Protein AF-A0A2V9WI88-F1 (afdb_monomer_lite)

Radius of gyration: 24.91 Å; chains: 1; bounding box: 45×33×80 Å

Sequence (106 aa):
MHESEFVFLFIRSSVLGFLLCLAAVAFAQLIPQAPQASYEGQNVTAVSLIANPHRDLDPLQQYVTQRAGQPYSQAKIDASASALQKAGSFQKVQVTVQPEVSGLRV

pLDDT: mean 78.35, std 20.52, range [40.75, 97.12]

Secondary structure (DSSP, 8-state):
---SHHHHHHHHHHHHHHTTTTSTT----------GGGGTTPBEEE------TTS--GGGGGG----TTSBP-HHHHHHHHHHHHHHS--S------EEETTEEE-

Structure (mmCIF, N/CA/C/O backbone):
data_AF-A0A2V9WI88-F1
#
_entry.id   AF-A0A2V9WI88-F1
#
loop_
_atom_site.group_PDB
_atom_site.id
_atom_site.type_symbol
_atom_site.label_atom_id
_atom_site.label_alt_id
_atom_site.label_comp_id
_atom_site.label_asym_id
_atom_site.label_entity_id
_atom_site.label_seq_id
_atom_site.pdbx_PDB_ins_code
_atom_site.Cartn_x
_atom_site.Cartn_y
_atom_site.Cartn_z
_atom_site.occupancy
_atom_site.B_iso_or_equiv
_atom_site.auth_seq_id
_atom_site.auth_comp_id
_atom_site.auth_asym_id
_atom_site.auth_atom_id
_atom_site.pdbx_PDB_model_num
ATOM 1 N N . MET A 1 1 ? 36.232 10.880 64.312 1.00 48.84 1 MET A N 1
ATOM 2 C CA . MET A 1 1 ? 35.928 9.750 63.409 1.00 48.84 1 MET A CA 1
ATOM 3 C C . MET A 1 1 ? 34.634 10.085 62.676 1.00 48.84 1 MET A C 1
ATOM 5 O O . MET A 1 1 ? 33.561 9.847 63.204 1.00 48.84 1 MET A O 1
ATOM 9 N N . HIS A 1 2 ? 34.766 10.765 61.533 1.00 49.81 2 HIS A N 1
ATOM 10 C CA . HIS A 1 2 ? 33.706 11.344 60.692 1.00 49.81 2 HIS A CA 1
ATOM 11 C C . HIS A 1 2 ? 33.743 10.636 59.323 1.00 49.81 2 HIS A C 1
ATOM 13 O O . HIS A 1 2 ? 34.238 11.202 58.357 1.00 49.81 2 HIS A O 1
ATOM 19 N N . GLU A 1 3 ? 33.314 9.372 59.238 1.00 56.03 3 GLU A N 1
ATOM 20 C CA . GLU A 1 3 ? 33.409 8.602 57.975 1.00 56.03 3 GLU A CA 1
ATOM 21 C C . GLU A 1 3 ? 32.081 8.001 57.486 1.00 56.03 3 GLU A C 1
ATOM 23 O O . GLU A 1 3 ? 32.023 7.425 56.404 1.00 56.03 3 GLU A O 1
ATOM 28 N N . SER A 1 4 ? 30.977 8.171 58.217 1.00 57.22 4 SER A N 1
ATOM 29 C CA . SER A 1 4 ? 29.679 7.569 57.868 1.00 57.22 4 SER A CA 1
ATOM 30 C C . SER A 1 4 ? 28.726 8.479 57.075 1.00 57.22 4 SER A C 1
ATOM 32 O O . SER A 1 4 ? 27.744 7.987 56.522 1.00 57.22 4 SER A O 1
ATOM 34 N N . GLU A 1 5 ? 29.009 9.779 56.945 1.00 51.16 5 GLU A N 1
ATOM 35 C CA . GLU A 1 5 ? 28.122 10.729 56.240 1.00 51.16 5 GLU A CA 1
ATOM 36 C C . GLU A 1 5 ? 28.420 10.856 54.735 1.00 51.16 5 GLU A C 1
ATOM 38 O O . GLU A 1 5 ? 27.537 11.206 53.951 1.00 51.16 5 GLU A O 1
ATOM 43 N N . PHE A 1 6 ? 29.633 10.501 54.297 1.00 51.09 6 PHE A N 1
ATOM 44 C CA . PHE A 1 6 ? 30.035 10.629 52.890 1.00 51.09 6 PHE A CA 1
ATOM 45 C C . PHE A 1 6 ? 29.417 9.553 51.982 1.00 51.09 6 PHE A C 1
ATOM 47 O O . PHE A 1 6 ? 29.101 9.816 50.821 1.00 51.09 6 PHE A O 1
ATOM 54 N N . VAL A 1 7 ? 29.179 8.350 52.514 1.00 52.69 7 VAL A N 1
ATOM 55 C CA . VAL A 1 7 ? 28.652 7.214 51.735 1.00 52.69 7 VAL A CA 1
ATOM 56 C C . VAL A 1 7 ? 27.159 7.389 51.422 1.00 52.69 7 VAL A C 1
ATOM 58 O O . VAL A 1 7 ? 26.705 7.055 50.327 1.00 52.69 7 VAL A O 1
ATOM 61 N N . PHE A 1 8 ? 26.391 7.995 52.334 1.00 44.41 8 PHE A N 1
ATOM 62 C CA . PHE A 1 8 ? 24.960 8.243 52.123 1.00 44.41 8 PHE A CA 1
ATOM 63 C C . PHE A 1 8 ? 24.676 9.364 51.113 1.00 44.41 8 PHE A C 1
ATOM 65 O O . PHE A 1 8 ? 23.648 9.321 50.430 1.00 44.41 8 PHE A O 1
ATOM 72 N N . LEU A 1 9 ? 25.585 10.335 50.967 1.00 45.72 9 LEU A N 1
ATOM 73 C CA . LEU A 1 9 ? 25.438 11.421 49.994 1.00 45.72 9 LEU A CA 1
ATOM 74 C C . LEU A 1 9 ? 25.639 10.931 48.546 1.00 45.72 9 LEU A C 1
ATOM 76 O O . LEU A 1 9 ? 24.974 11.415 47.629 1.00 45.72 9 LEU A O 1
ATOM 80 N N . PHE A 1 10 ? 26.490 9.918 48.341 1.00 40.75 10 PHE A N 1
ATOM 81 C CA . PHE A 1 10 ? 26.764 9.347 47.015 1.00 40.75 10 PHE A CA 1
ATOM 82 C C . PHE A 1 10 ? 25.605 8.485 46.481 1.00 40.75 10 PHE A C 1
ATOM 84 O O . PHE A 1 10 ? 25.307 8.488 45.283 1.00 40.75 10 PHE A O 1
ATOM 91 N N . ILE A 1 11 ? 24.888 7.795 47.374 1.00 47.25 11 ILE A N 1
ATOM 92 C CA . ILE A 1 11 ? 23.783 6.893 47.007 1.00 47.25 11 ILE A CA 1
ATOM 93 C C . ILE A 1 11 ? 22.523 7.672 46.590 1.00 47.25 11 ILE A C 1
ATOM 95 O O . ILE A 1 11 ? 21.813 7.252 45.676 1.00 47.25 11 ILE A O 1
ATOM 99 N N . ARG A 1 12 ? 22.262 8.850 47.176 1.00 45.72 12 ARG A N 1
ATOM 100 C CA . ARG A 1 12 ? 21.093 9.683 46.815 1.00 45.72 12 ARG A CA 1
ATOM 101 C C . ARG A 1 12 ? 21.272 10.445 45.498 1.00 45.72 12 ARG A C 1
ATOM 103 O O . ARG A 1 12 ? 20.279 10.758 44.848 1.00 45.72 12 ARG A O 1
ATOM 110 N N . SER A 1 13 ? 22.516 10.681 45.079 1.00 43.97 13 SER A N 1
ATOM 111 C CA . SER A 1 13 ? 22.834 11.326 43.797 1.00 43.97 13 SER A CA 1
ATOM 112 C C . SER A 1 13 ? 22.729 10.361 42.603 1.00 43.97 13 SER A C 1
ATOM 114 O O . SER A 1 13 ? 22.492 10.786 41.475 1.00 43.97 13 SER A O 1
ATOM 116 N N . SER A 1 14 ? 22.805 9.045 42.844 1.00 49.38 14 SER A N 1
ATOM 117 C CA . SER A 1 14 ? 22.711 8.022 41.785 1.00 49.38 14 SER A CA 1
ATOM 118 C C . SER A 1 14 ? 21.279 7.705 41.332 1.00 49.38 14 SER A C 1
ATOM 120 O O . SER A 1 14 ? 21.083 7.208 40.225 1.00 49.38 14 SER A O 1
ATOM 122 N N . VAL A 1 15 ? 20.255 8.025 42.131 1.00 50.91 15 VAL A N 1
ATOM 123 C CA . VAL A 1 15 ? 18.850 7.759 41.758 1.00 50.91 15 VAL A CA 1
ATOM 124 C C . VAL A 1 15 ? 18.306 8.826 40.799 1.00 50.91 15 VAL A C 1
ATOM 126 O O . VAL A 1 15 ? 17.471 8.525 39.948 1.00 50.91 15 VAL A O 1
ATOM 129 N N . LEU A 1 16 ? 18.822 10.058 40.872 1.00 47.97 16 LEU A N 1
ATOM 130 C CA . LEU A 1 16 ? 18.359 11.159 40.022 1.00 47.97 16 LEU A CA 1
ATOM 131 C C . LEU A 1 16 ? 18.958 11.113 38.604 1.00 47.97 16 LEU A C 1
ATOM 133 O O . LEU A 1 16 ? 18.314 11.551 37.655 1.00 47.97 16 LEU A O 1
ATOM 137 N N . GLY A 1 17 ? 20.148 10.523 38.438 1.00 47.81 17 GLY A N 1
ATOM 138 C CA . GLY A 1 17 ? 20.751 10.291 37.119 1.00 47.81 17 GLY A CA 1
ATOM 139 C C . GLY A 1 17 ? 20.118 9.122 36.357 1.00 47.81 17 GLY A C 1
ATOM 140 O O . GLY A 1 17 ? 19.981 9.178 35.137 1.00 47.81 17 GLY A O 1
ATOM 141 N N . PHE A 1 18 ? 19.667 8.081 37.064 1.00 47.38 18 PHE A N 1
ATOM 142 C CA . PHE A 1 18 ? 19.100 6.886 36.432 1.00 47.38 18 PHE A CA 1
ATOM 143 C C . PHE A 1 18 ? 17.679 7.110 35.878 1.00 47.38 18 PHE A C 1
ATOM 145 O O . PHE A 1 18 ? 17.298 6.505 34.879 1.00 47.38 18 PHE A O 1
ATOM 152 N N . LEU A 1 19 ? 16.913 8.035 36.467 1.00 50.62 19 LEU A N 1
ATOM 153 C CA . LEU A 1 19 ? 15.572 8.410 35.998 1.00 50.62 19 LEU A CA 1
ATOM 154 C C . LEU A 1 19 ? 15.573 9.312 34.749 1.00 50.62 19 LEU A C 1
ATOM 156 O O . LEU A 1 19 ? 14.555 9.388 34.064 1.00 50.62 19 LEU A O 1
ATOM 160 N N . LEU A 1 20 ? 16.698 9.951 34.409 1.00 48.97 20 LEU A N 1
ATOM 161 C CA . LEU A 1 20 ? 16.799 10.825 33.233 1.00 48.97 20 LEU A CA 1
ATOM 162 C C . LEU A 1 20 ? 17.096 10.053 31.929 1.00 48.97 20 LEU A C 1
ATOM 164 O O . LEU A 1 20 ? 16.819 10.551 30.841 1.00 48.97 20 LEU A O 1
ATOM 168 N N . CYS A 1 21 ? 17.598 8.816 32.012 1.00 43.25 21 CYS A N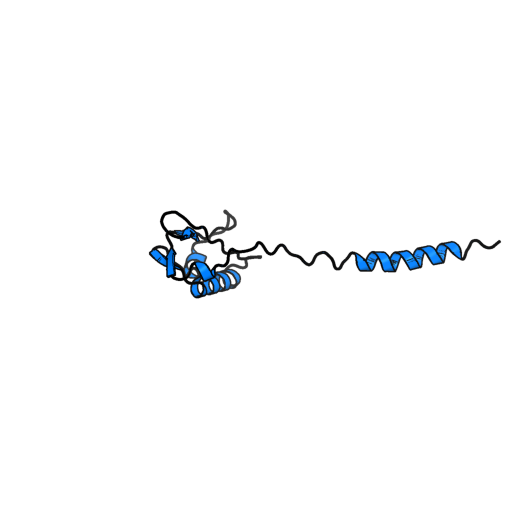 1
ATOM 169 C CA . CYS A 1 21 ? 17.961 8.015 30.834 1.00 43.25 21 CYS A CA 1
ATOM 170 C C . CYS A 1 21 ? 16.791 7.255 30.178 1.00 43.25 21 CYS A C 1
ATOM 172 O O . CYS A 1 21 ? 16.958 6.716 29.087 1.00 43.25 21 CYS A O 1
ATOM 174 N N . LEU A 1 22 ? 15.606 7.206 30.795 1.00 49.56 22 LEU A N 1
ATOM 175 C CA . LEU A 1 22 ? 14.464 6.427 30.281 1.00 49.56 22 LEU A CA 1
ATOM 176 C C . LEU A 1 22 ? 13.539 7.201 29.326 1.00 49.56 22 LEU A C 1
ATOM 178 O O . LEU A 1 22 ? 12.703 6.589 28.666 1.00 49.56 22 LEU A O 1
ATOM 182 N N . ALA A 1 23 ? 13.690 8.522 29.194 1.00 49.31 23 ALA A N 1
ATOM 183 C CA . ALA A 1 23 ? 12.815 9.333 28.339 1.00 49.31 23 ALA A CA 1
ATOM 184 C C . ALA A 1 23 ? 13.258 9.411 26.861 1.00 49.31 23 ALA A C 1
ATOM 186 O O . ALA A 1 23 ? 12.527 9.944 26.030 1.00 49.31 23 ALA A O 1
ATOM 187 N N . ALA A 1 24 ? 14.437 8.887 2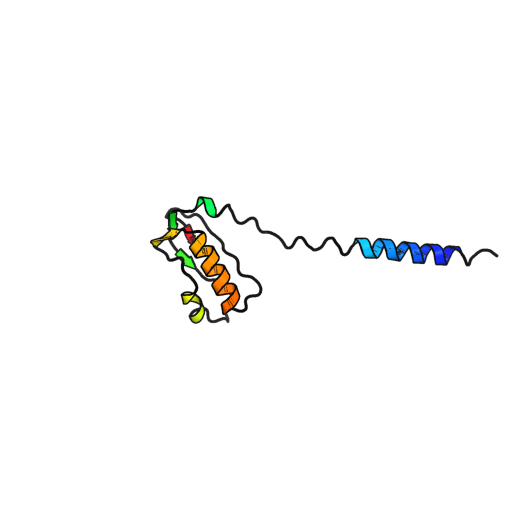6.504 1.00 49.59 24 ALA A N 1
ATOM 188 C CA . ALA A 1 24 ? 15.051 9.135 25.193 1.00 49.59 24 ALA A CA 1
ATOM 189 C C . ALA A 1 24 ? 14.756 8.081 24.103 1.00 49.59 24 ALA A C 1
ATOM 191 O O . ALA A 1 24 ? 15.307 8.180 23.010 1.00 49.59 24 ALA A O 1
ATOM 192 N N . VAL A 1 25 ? 13.901 7.079 24.349 1.00 52.19 25 VAL A N 1
ATOM 193 C CA . VAL A 1 25 ? 13.691 5.963 23.390 1.00 52.19 25 VAL A CA 1
ATOM 194 C C . VAL A 1 25 ? 12.409 6.093 22.547 1.00 52.19 25 VAL A C 1
ATOM 196 O O . VAL A 1 25 ? 12.083 5.203 21.769 1.00 52.19 25 VAL A O 1
ATOM 199 N N . ALA A 1 26 ? 11.672 7.204 22.641 1.00 52.66 26 ALA A N 1
ATOM 200 C CA . ALA A 1 26 ? 10.376 7.353 21.967 1.00 52.66 26 ALA A CA 1
ATOM 201 C C . ALA A 1 26 ? 10.437 7.942 20.542 1.00 52.66 26 ALA A C 1
ATOM 203 O O . ALA A 1 26 ? 9.402 8.308 19.993 1.00 52.66 26 ALA A O 1
ATOM 204 N N . PHE A 1 27 ? 11.607 8.004 19.902 1.00 51.72 27 PHE A N 1
ATOM 205 C CA . PHE A 1 27 ? 11.686 8.245 18.457 1.00 51.72 27 PHE A CA 1
ATOM 206 C C . PHE A 1 27 ? 11.797 6.907 17.730 1.00 51.72 27 PHE A C 1
ATOM 208 O O . PHE A 1 27 ? 12.820 6.571 17.136 1.00 51.72 27 PHE A O 1
ATOM 215 N N . ALA A 1 28 ? 10.717 6.122 17.788 1.00 47.97 28 ALA A N 1
ATOM 216 C CA . ALA A 1 28 ? 10.501 5.075 16.803 1.00 47.97 28 ALA A CA 1
ATOM 217 C C . ALA A 1 28 ? 10.614 5.732 15.421 1.00 47.97 28 ALA A C 1
ATOM 219 O O . ALA A 1 28 ? 9.908 6.692 15.121 1.00 47.97 28 ALA A O 1
ATOM 220 N N . GLN A 1 29 ? 11.574 5.262 14.633 1.00 48.91 29 GLN A N 1
ATOM 221 C CA . GLN A 1 29 ? 12.013 5.857 13.378 1.00 48.91 29 GLN A CA 1
ATOM 222 C C . GLN A 1 29 ? 10.814 6.130 12.456 1.00 48.91 29 GLN A C 1
ATOM 224 O O . GLN A 1 29 ? 10.261 5.213 11.840 1.00 48.91 29 GLN A O 1
ATOM 229 N N . LEU A 1 30 ? 10.402 7.396 12.368 1.00 50.94 30 LEU A N 1
ATOM 230 C CA . LEU A 1 30 ? 9.502 7.878 11.330 1.00 50.94 30 LEU A CA 1
ATOM 231 C C . LEU A 1 30 ? 10.338 7.931 10.056 1.00 50.94 30 LEU A C 1
ATOM 233 O O . LEU A 1 30 ? 11.028 8.909 9.786 1.00 50.94 30 LEU A O 1
ATOM 237 N N . ILE A 1 31 ? 10.347 6.819 9.318 1.00 53.53 31 ILE A N 1
ATOM 238 C CA . ILE A 1 31 ? 10.847 6.797 7.947 1.00 53.53 31 ILE A CA 1
ATOM 239 C C . ILE A 1 31 ? 10.053 7.884 7.217 1.00 53.53 31 ILE A C 1
ATOM 241 O O . ILE A 1 31 ? 8.822 7.788 7.200 1.00 53.53 31 ILE A O 1
ATOM 245 N N . PRO A 1 32 ? 10.698 8.928 6.669 1.00 45.09 32 PRO A N 1
ATOM 246 C CA . PRO A 1 32 ? 9.991 9.934 5.899 1.00 45.09 32 PRO A CA 1
ATOM 247 C C . PRO A 1 32 ? 9.379 9.238 4.682 1.00 45.09 32 PRO A C 1
ATOM 249 O O . PRO A 1 32 ? 10.073 8.930 3.715 1.00 45.09 32 PRO A O 1
ATOM 252 N N . GLN A 1 33 ? 8.084 8.930 4.738 1.00 55.56 33 GLN A N 1
ATOM 253 C CA . GLN A 1 33 ? 7.335 8.612 3.533 1.00 55.56 33 GLN A CA 1
ATOM 254 C C . GLN A 1 33 ? 7.344 9.896 2.702 1.00 55.56 33 GLN A C 1
ATOM 256 O O . GLN A 1 33 ? 6.939 10.953 3.191 1.00 55.56 33 GLN A O 1
ATOM 261 N N . ALA A 1 34 ? 7.871 9.823 1.475 1.00 58.00 34 ALA A N 1
ATOM 262 C CA . ALA A 1 34 ? 7.791 10.926 0.520 1.00 58.00 34 ALA A CA 1
ATOM 263 C C . ALA A 1 34 ? 6.348 11.465 0.489 1.00 58.00 34 ALA A C 1
ATOM 265 O O . ALA A 1 34 ? 5.435 10.658 0.675 1.00 58.00 34 ALA A O 1
ATOM 266 N N . PRO A 1 35 ? 6.110 12.776 0.283 1.00 60.34 35 PRO A N 1
ATOM 267 C CA . PRO A 1 35 ? 4.774 13.359 0.379 1.00 60.34 35 PRO A CA 1
ATOM 268 C C . PRO A 1 35 ? 3.809 12.668 -0.589 1.00 60.34 35 PRO A C 1
ATOM 270 O O . PRO A 1 35 ? 3.742 13.003 -1.772 1.00 60.34 35 PRO A O 1
ATOM 273 N N . GLN A 1 36 ? 3.070 11.681 -0.085 1.00 66.06 36 GLN A N 1
ATOM 274 C CA . GLN A 1 36 ? 2.291 10.776 -0.923 1.00 66.06 36 GLN A CA 1
ATOM 275 C C . GLN A 1 36 ? 1.145 11.510 -1.640 1.00 66.06 36 GLN A C 1
ATOM 277 O O . GLN A 1 36 ? 0.724 11.104 -2.715 1.00 66.06 36 GLN A O 1
ATOM 282 N N . ALA A 1 37 ? 0.725 12.665 -1.111 1.00 71.19 37 ALA A N 1
ATOM 283 C CA . ALA A 1 37 ? -0.244 13.556 -1.745 1.00 71.19 37 ALA A CA 1
ATOM 284 C C . ALA A 1 37 ? 0.212 14.105 -3.113 1.00 71.19 37 ALA A C 1
ATOM 286 O O . ALA A 1 37 ? -0.629 14.439 -3.941 1.00 71.19 37 ALA A O 1
ATOM 287 N N . SER A 1 38 ? 1.522 14.177 -3.387 1.00 85.62 38 SER A N 1
ATOM 288 C CA . SER A 1 38 ? 2.038 14.633 -4.693 1.00 85.62 38 SER A CA 1
ATOM 289 C C . SER A 1 38 ? 1.786 13.642 -5.838 1.00 85.62 38 SER A C 1
ATOM 291 O O . SER A 1 38 ? 1.928 13.991 -7.011 1.00 85.62 38 SER A O 1
ATOM 293 N N . TYR A 1 39 ? 1.394 12.413 -5.500 1.00 92.62 39 TYR A N 1
ATOM 294 C CA . TYR A 1 39 ? 1.138 11.330 -6.441 1.00 92.62 39 TYR A CA 1
ATOM 295 C C . TYR A 1 39 ? -0.323 11.223 -6.880 1.00 92.62 39 TYR A C 1
ATOM 297 O O . TYR A 1 39 ? -0.619 10.427 -7.768 1.00 92.62 39 TYR A O 1
ATOM 305 N N . GLU A 1 40 ? -1.234 12.003 -6.290 1.00 94.19 40 GLU A N 1
ATOM 306 C CA . GLU A 1 40 ? -2.668 11.929 -6.591 1.00 94.19 40 GLU A CA 1
ATOM 307 C C . GLU A 1 40 ? -2.939 12.023 -8.099 1.00 94.19 40 GLU A C 1
ATOM 309 O O . GLU A 1 40 ? -2.427 12.900 -8.797 1.00 94.19 40 GLU A O 1
ATOM 314 N N . GLY A 1 41 ? -3.734 11.083 -8.614 1.00 94.75 41 GLY A N 1
ATOM 315 C CA . GLY A 1 41 ? -4.103 11.029 -10.027 1.00 94.75 41 GLY A CA 1
ATOM 316 C C . GLY A 1 41 ? -3.066 10.393 -10.963 1.00 94.75 41 GLY A C 1
ATOM 317 O O . GLY A 1 41 ? -3.412 10.091 -12.105 1.00 94.75 41 GLY A O 1
ATOM 318 N N . GLN A 1 42 ? -1.828 10.137 -10.523 1.00 94.88 42 GLN A N 1
ATOM 319 C CA . GLN A 1 42 ? -0.823 9.465 -11.359 1.00 94.88 42 GLN A CA 1
ATOM 320 C C . GLN A 1 42 ? -1.172 7.989 -11.587 1.00 94.88 42 GLN A C 1
ATOM 322 O O . GLN A 1 42 ? -1.757 7.337 -10.727 1.00 94.88 42 GLN A O 1
ATOM 327 N N . ASN A 1 43 ? -0.800 7.431 -12.739 1.00 96.50 43 ASN A N 1
ATOM 328 C CA . ASN A 1 43 ? -1.078 6.029 -13.053 1.00 96.50 43 ASN A CA 1
ATOM 329 C C . ASN A 1 43 ? -0.292 5.076 -12.137 1.00 96.50 43 ASN A C 1
ATOM 331 O O . ASN A 1 43 ? 0.932 5.167 -12.061 1.00 96.50 43 ASN A O 1
ATOM 335 N N . VAL A 1 44 ? -0.975 4.121 -11.503 1.00 96.88 44 VAL A N 1
ATOM 336 C CA . VAL A 1 44 ? -0.326 3.033 -10.760 1.00 96.88 44 VAL A CA 1
ATOM 337 C C . VAL A 1 44 ? -0.056 1.863 -11.701 1.00 96.88 44 VAL A C 1
ATOM 339 O O . VAL A 1 44 ? -0.982 1.289 -12.269 1.00 96.88 44 VAL A O 1
ATOM 342 N N . THR A 1 45 ? 1.206 1.483 -11.866 1.00 97.12 45 THR A N 1
ATOM 343 C CA . THR A 1 45 ? 1.637 0.387 -12.751 1.00 97.12 45 THR A CA 1
ATOM 344 C C . THR A 1 45 ? 1.576 -0.966 -12.059 1.00 97.12 45 THR A C 1
ATOM 346 O O . THR A 1 45 ? 1.262 -1.971 -12.695 1.00 97.12 45 THR A O 1
ATOM 349 N N . ALA A 1 46 ? 1.833 -0.997 -10.753 1.00 96.44 46 ALA A N 1
ATOM 350 C CA . ALA A 1 46 ? 1.851 -2.217 -9.966 1.00 96.44 46 ALA A CA 1
ATOM 351 C C . ALA A 1 46 ? 1.457 -1.943 -8.513 1.00 96.44 46 ALA A C 1
ATOM 353 O O . ALA A 1 46 ? 1.759 -0.887 -7.963 1.00 96.44 46 ALA A O 1
ATOM 354 N N . VAL A 1 47 ? 0.803 -2.930 -7.898 1.00 95.56 47 VAL A N 1
ATOM 355 C CA . VAL A 1 47 ? 0.515 -2.957 -6.462 1.00 95.56 47 VAL A CA 1
ATOM 356 C C . VAL A 1 47 ? 0.977 -4.301 -5.917 1.00 95.56 47 VAL A C 1
ATOM 358 O O . VAL A 1 47 ? 0.594 -5.339 -6.457 1.00 95.56 47 VAL A O 1
ATOM 361 N N . SER A 1 48 ? 1.821 -4.304 -4.890 1.00 94.06 48 SER A N 1
ATOM 362 C CA . SER A 1 48 ? 2.375 -5.523 -4.292 1.00 94.06 48 SER A CA 1
ATOM 363 C C . SER A 1 48 ? 2.201 -5.531 -2.777 1.00 94.06 48 SER A C 1
ATOM 365 O O . SER A 1 48 ? 2.566 -4.585 -2.090 1.00 94.06 48 SER A O 1
ATOM 367 N N . LEU A 1 49 ? 1.693 -6.639 -2.237 1.00 93.44 49 LEU A N 1
ATOM 368 C CA . LEU A 1 49 ? 1.648 -6.866 -0.795 1.00 93.44 49 LEU A CA 1
ATOM 369 C C . LEU A 1 49 ? 2.830 -7.748 -0.387 1.00 93.44 49 LEU A C 1
ATOM 371 O O . LEU A 1 49 ? 2.959 -8.871 -0.866 1.00 93.44 49 LEU A O 1
ATOM 375 N N . ILE A 1 50 ? 3.693 -7.238 0.492 1.00 92.25 50 ILE A N 1
ATOM 376 C CA . ILE A 1 50 ? 4.910 -7.926 0.943 1.00 92.25 50 ILE A CA 1
ATOM 377 C C . ILE A 1 50 ? 4.799 -8.194 2.446 1.00 92.25 50 ILE A C 1
ATOM 379 O O . ILE A 1 50 ? 4.500 -7.288 3.223 1.00 92.25 50 ILE A O 1
ATOM 383 N N . ALA A 1 51 ? 5.045 -9.436 2.862 1.00 91.12 51 ALA A N 1
ATOM 384 C CA . ALA A 1 51 ? 5.033 -9.848 4.265 1.00 91.12 51 ALA A CA 1
ATOM 385 C C . ALA A 1 51 ? 5.967 -11.051 4.499 1.00 91.12 51 ALA A C 1
ATOM 387 O O . ALA A 1 51 ? 6.763 -11.409 3.634 1.00 91.12 51 ALA A O 1
ATOM 388 N N . ASN A 1 52 ? 5.865 -11.680 5.675 1.00 90.62 52 ASN A N 1
ATOM 389 C CA . ASN A 1 52 ? 6.562 -12.931 5.981 1.00 90.62 52 ASN A CA 1
ATOM 390 C C . ASN A 1 52 ? 6.252 -13.999 4.904 1.00 90.62 52 ASN A C 1
ATOM 392 O O . ASN A 1 52 ? 5.072 -14.264 4.675 1.00 90.62 52 ASN A O 1
ATOM 396 N N . PRO A 1 53 ? 7.264 -14.637 4.284 1.00 88.00 53 PRO A N 1
ATOM 397 C CA . PRO A 1 53 ? 7.070 -15.601 3.196 1.00 88.00 53 PRO A CA 1
ATOM 398 C C . PRO A 1 53 ? 6.301 -16.869 3.593 1.00 88.00 53 PRO A C 1
ATOM 400 O O . PRO A 1 53 ? 5.755 -17.542 2.728 1.00 88.00 53 PRO A O 1
ATOM 403 N N . HIS A 1 54 ? 6.229 -17.202 4.885 1.00 91.88 54 HIS A N 1
ATOM 404 C CA . HIS A 1 54 ? 5.424 -18.329 5.373 1.00 91.88 54 HIS A CA 1
ATOM 405 C C . HIS A 1 54 ? 3.955 -17.961 5.617 1.00 91.88 54 HIS A C 1
ATOM 407 O O . HIS A 1 54 ? 3.176 -18.802 6.067 1.00 91.88 54 HIS A O 1
ATOM 413 N N . ARG A 1 55 ? 3.573 -16.702 5.377 1.00 89.25 55 ARG A N 1
ATOM 414 C CA . ARG A 1 55 ? 2.207 -16.227 5.552 1.00 89.25 55 ARG A CA 1
ATOM 415 C C . ARG A 1 55 ? 1.462 -16.246 4.227 1.00 89.25 55 ARG A C 1
ATOM 417 O O . ARG A 1 55 ? 1.916 -15.650 3.258 1.00 89.25 55 ARG A O 1
ATOM 424 N N . ASP A 1 56 ? 0.275 -16.835 4.242 1.00 90.75 56 ASP A N 1
ATOM 425 C CA . ASP A 1 56 ? -0.659 -16.717 3.132 1.00 90.75 56 ASP A CA 1
ATOM 426 C C . ASP A 1 56 ? -1.241 -15.293 3.056 1.00 90.75 56 ASP A C 1
ATOM 428 O O . ASP A 1 56 ? -1.775 -14.761 4.038 1.00 90.75 56 ASP A O 1
ATOM 432 N N . LEU A 1 57 ? -1.089 -14.666 1.889 1.00 91.56 57 LEU A N 1
ATOM 433 C CA . LEU A 1 57 ? -1.553 -13.310 1.601 1.00 91.56 57 LEU A CA 1
ATOM 434 C C . LEU A 1 57 ? -2.797 -13.283 0.718 1.00 91.56 57 LEU A C 1
ATOM 436 O O . LEU A 1 57 ? -3.410 -12.218 0.604 1.00 91.56 57 LEU A O 1
ATOM 440 N N . ASP A 1 58 ? -3.210 -14.413 0.146 1.00 92.94 58 ASP A N 1
ATOM 441 C CA . ASP A 1 58 ? -4.378 -14.477 -0.734 1.00 92.94 58 ASP A CA 1
ATOM 442 C C . ASP A 1 58 ? -5.662 -13.975 -0.059 1.00 92.94 58 ASP A C 1
ATOM 444 O O . ASP A 1 58 ? -6.346 -13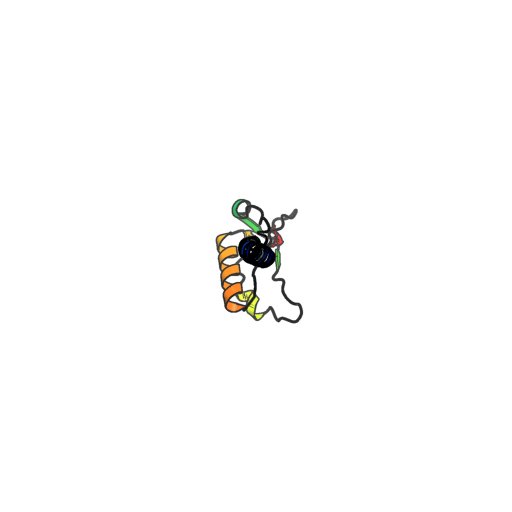.126 -0.645 1.00 92.94 58 ASP A O 1
ATOM 448 N N . PRO A 1 59 ? -5.957 -14.330 1.210 1.00 93.81 59 PRO A N 1
ATOM 449 C CA . PRO A 1 59 ? -7.124 -13.798 1.909 1.00 93.81 59 PRO A CA 1
ATOM 450 C C . PRO A 1 59 ? -7.069 -12.282 2.117 1.00 93.81 59 PRO A C 1
ATOM 452 O O . PRO A 1 59 ? -8.104 -11.650 2.325 1.00 93.81 59 PRO A O 1
ATOM 455 N N . LEU A 1 60 ? -5.875 -11.684 2.083 1.00 93.62 60 LEU A N 1
ATOM 456 C CA . LEU A 1 60 ? -5.666 -10.269 2.377 1.00 93.62 60 LEU A CA 1
ATOM 457 C C . LEU A 1 60 ? -5.758 -9.381 1.132 1.00 93.62 60 LEU A C 1
ATOM 459 O O . LEU A 1 60 ? -5.976 -8.175 1.261 1.00 93.62 60 LEU A O 1
ATOM 463 N N . GLN A 1 61 ? -5.651 -9.956 -0.071 1.00 92.50 61 GLN A N 1
ATOM 464 C CA . GLN A 1 61 ? -5.697 -9.201 -1.329 1.00 92.50 61 GLN A CA 1
ATOM 465 C C . GLN A 1 61 ? -7.017 -8.442 -1.538 1.00 92.50 61 GLN A C 1
ATOM 467 O O . GLN A 1 61 ? -7.056 -7.429 -2.243 1.00 92.50 61 GLN A O 1
ATOM 472 N N . GLN A 1 62 ? -8.106 -8.904 -0.919 1.00 94.38 62 GLN A N 1
ATOM 473 C CA . GLN A 1 62 ? -9.409 -8.236 -0.977 1.00 94.38 62 GLN A CA 1
ATOM 474 C C . GLN A 1 62 ? -9.417 -6.869 -0.275 1.00 94.38 62 GLN A C 1
ATOM 476 O O . GLN A 1 62 ? -10.199 -5.996 -0.643 1.00 94.38 62 GLN A O 1
ATOM 481 N N . TYR A 1 63 ? -8.524 -6.654 0.697 1.00 95.50 63 TYR A N 1
ATOM 482 C CA . TYR A 1 63 ? -8.420 -5.392 1.434 1.00 95.50 63 TYR A CA 1
ATOM 483 C C . TYR A 1 63 ? -7.595 -4.332 0.695 1.00 95.50 63 TYR A C 1
ATOM 485 O O . TYR A 1 63 ? -7.588 -3.171 1.097 1.00 95.50 63 TYR A O 1
ATOM 493 N N . VAL A 1 64 ? -6.911 -4.709 -0.389 1.00 95.06 64 VAL A N 1
ATOM 494 C CA . VAL A 1 64 ? -6.140 -3.785 -1.224 1.00 95.06 64 VAL A CA 1
ATOM 495 C C . VAL A 1 64 ? -7.079 -3.145 -2.250 1.00 95.06 64 VAL A C 1
ATOM 497 O O . VAL A 1 64 ? -7.527 -3.785 -3.204 1.00 95.06 64 VAL A O 1
ATOM 500 N N . THR A 1 65 ? -7.420 -1.875 -2.032 1.00 95.38 65 THR A N 1
ATOM 501 C CA . THR A 1 65 ? -8.396 -1.147 -2.867 1.00 95.38 65 THR A CA 1
ATOM 502 C C . THR A 1 65 ? -7.751 -0.406 -4.038 1.00 95.38 65 THR A C 1
ATOM 504 O O . THR A 1 65 ? -8.381 -0.271 -5.088 1.00 95.38 65 THR A O 1
ATOM 507 N N . GLN A 1 66 ? -6.494 0.032 -3.902 1.00 94.88 66 GLN A N 1
ATOM 508 C CA . GLN A 1 66 ? -5.700 0.529 -5.029 1.00 94.88 66 GLN A CA 1
ATOM 509 C C . GLN A 1 66 ? -5.366 -0.636 -5.968 1.00 94.88 66 GLN A C 1
ATOM 511 O O . GLN A 1 66 ? -4.973 -1.712 -5.520 1.00 94.88 66 GLN A O 1
ATOM 516 N N . ARG A 1 67 ? -5.510 -0.429 -7.279 1.00 95.50 67 ARG A N 1
ATOM 517 C CA . ARG A 1 67 ? -5.218 -1.445 -8.299 1.00 95.50 67 ARG A CA 1
ATOM 518 C C . ARG A 1 67 ? -4.293 -0.873 -9.368 1.00 95.50 67 ARG A C 1
ATOM 520 O O . ARG A 1 67 ? -4.291 0.334 -9.606 1.00 95.50 67 ARG A O 1
ATOM 527 N N . ALA A 1 68 ? -3.534 -1.753 -10.013 1.00 95.69 68 ALA A N 1
ATOM 528 C CA . ALA A 1 68 ? -2.781 -1.401 -11.210 1.00 95.69 68 ALA A CA 1
ATOM 529 C C . ALA A 1 68 ? -3.733 -0.931 -12.326 1.00 95.69 68 ALA A C 1
ATOM 531 O O . ALA A 1 68 ? -4.865 -1.410 -12.431 1.00 95.69 68 ALA A O 1
ATOM 532 N N . GLY A 1 69 ? -3.285 0.031 -13.128 1.00 96.19 69 GLY A N 1
ATOM 533 C CA . GLY A 1 69 ? -4.069 0.695 -14.170 1.00 96.19 69 GLY A CA 1
ATOM 534 C C . GLY A 1 69 ? -5.083 1.719 -13.651 1.00 96.19 69 GLY A C 1
ATOM 535 O O . GLY A 1 69 ? -5.790 2.324 -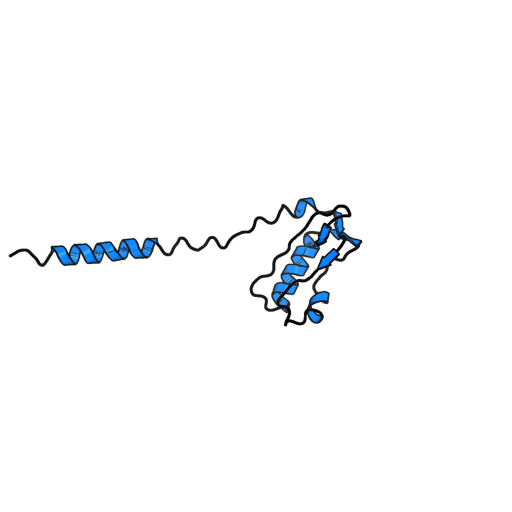14.454 1.00 96.19 69 GLY A O 1
ATOM 536 N N . GLN A 1 70 ? -5.183 1.922 -12.332 1.00 96.38 70 GLN A N 1
ATOM 537 C CA . GLN A 1 70 ? -5.998 2.990 -11.757 1.00 96.38 70 GLN A CA 1
ATOM 538 C C . GLN A 1 70 ? -5.133 4.191 -11.367 1.00 96.38 70 GLN A C 1
ATOM 540 O O . GLN A 1 70 ? -3.973 4.017 -10.980 1.00 96.38 70 GLN A O 1
ATOM 545 N N . PRO A 1 71 ? -5.709 5.404 -11.381 1.00 96.56 71 PRO A N 1
ATOM 546 C CA . PRO A 1 71 ? -5.083 6.558 -10.759 1.00 96.56 71 PRO A CA 1
ATOM 547 C C . PRO A 1 71 ? -4.789 6.284 -9.282 1.00 96.56 71 PRO A C 1
ATOM 549 O O . PRO A 1 71 ? -5.595 5.661 -8.579 1.00 96.56 71 PRO A O 1
ATOM 552 N N . TYR A 1 72 ? -3.633 6.742 -8.822 1.00 96.25 72 TYR A N 1
ATOM 553 C CA . TYR A 1 72 ? -3.257 6.746 -7.421 1.00 96.25 72 TYR A CA 1
ATOM 554 C C . TYR A 1 72 ? -4.254 7.592 -6.639 1.00 96.25 72 TYR A C 1
ATOM 556 O O . TYR A 1 72 ? -4.583 8.707 -7.054 1.00 96.25 72 TYR A O 1
ATOM 564 N N . SER A 1 73 ? -4.713 7.057 -5.509 1.00 95.69 73 SER A N 1
ATOM 565 C CA . SER A 1 73 ? -5.528 7.798 -4.558 1.00 95.69 73 SER A CA 1
ATOM 566 C C . SER A 1 73 ? -5.059 7.569 -3.134 1.00 95.69 73 SER A C 1
ATOM 568 O O . SER A 1 73 ? -5.127 6.441 -2.631 1.00 95.69 73 SER A O 1
ATOM 570 N N . GLN A 1 74 ? -4.665 8.644 -2.450 1.00 94.12 74 GLN A N 1
ATOM 571 C CA . GLN A 1 74 ? -4.246 8.568 -1.049 1.00 94.12 74 GLN A CA 1
ATOM 572 C C . GLN A 1 74 ? -5.336 7.945 -0.165 1.00 94.12 74 GLN A C 1
ATOM 574 O O . GLN A 1 74 ? -5.051 7.089 0.668 1.00 94.12 74 GLN A O 1
ATOM 579 N N . ALA A 1 75 ? -6.604 8.288 -0.411 1.00 93.94 75 ALA A N 1
ATOM 580 C CA . ALA A 1 75 ? -7.729 7.748 0.349 1.00 93.94 75 ALA A CA 1
ATOM 581 C C . ALA A 1 75 ? -7.844 6.216 0.230 1.00 93.94 75 ALA A C 1
ATOM 583 O O . ALA A 1 75 ? -8.122 5.532 1.217 1.00 93.94 75 ALA A O 1
ATOM 584 N N . LYS A 1 76 ? -7.595 5.654 -0.963 1.00 95.38 76 LYS A N 1
ATOM 585 C CA . LYS A 1 76 ? -7.577 4.196 -1.177 1.00 95.38 76 LYS A CA 1
ATOM 586 C C . LYS A 1 76 ? -6.388 3.536 -0.485 1.00 95.38 76 LYS A C 1
ATOM 588 O O . LYS A 1 76 ? -6.529 2.449 0.082 1.00 95.38 76 LYS A O 1
ATOM 593 N N . ILE A 1 77 ? -5.226 4.180 -0.515 1.00 94.88 77 ILE A N 1
ATOM 594 C CA . ILE A 1 77 ? -4.025 3.706 0.177 1.00 94.88 77 ILE A CA 1
ATOM 595 C C . ILE A 1 77 ? -4.262 3.630 1.686 1.00 94.88 77 ILE A C 1
ATOM 597 O O . ILE A 1 77 ? -4.068 2.565 2.277 1.00 94.88 77 ILE A O 1
ATOM 601 N N . ASP A 1 78 ? -4.770 4.703 2.287 1.00 93.44 78 ASP A N 1
ATOM 602 C CA . ASP A 1 78 ? -5.028 4.774 3.728 1.00 93.44 78 ASP A CA 1
ATOM 603 C C . ASP A 1 78 ? -6.095 3.759 4.159 1.00 93.44 78 ASP A C 1
ATOM 605 O O . ASP A 1 78 ? -5.934 3.053 5.162 1.00 93.44 78 ASP A O 1
ATOM 609 N N . ALA A 1 79 ? -7.161 3.614 3.362 1.00 94.31 79 ALA A N 1
ATOM 610 C CA . ALA A 1 79 ? -8.193 2.607 3.593 1.00 94.31 79 ALA A CA 1
ATOM 611 C C . ALA A 1 79 ? -7.622 1.182 3.543 1.00 94.31 79 ALA A C 1
ATOM 613 O O . ALA A 1 79 ? -7.922 0.367 4.419 1.00 94.31 79 ALA A O 1
ATOM 614 N N . SER A 1 80 ? -6.761 0.894 2.561 1.00 95.06 80 SER A N 1
ATOM 615 C CA . SER A 1 80 ? -6.121 -0.418 2.414 1.00 95.06 80 SER A CA 1
ATOM 616 C C . SER A 1 80 ? -5.187 -0.711 3.587 1.00 95.06 80 SER A C 1
ATOM 618 O O . SER A 1 80 ? -5.263 -1.784 4.183 1.00 95.06 80 SER A O 1
ATOM 620 N N . ALA A 1 81 ? -4.349 0.255 3.977 1.00 93.56 81 ALA A N 1
ATOM 621 C CA . ALA A 1 81 ? -3.435 0.108 5.105 1.00 93.56 81 ALA A CA 1
ATOM 622 C C . ALA A 1 81 ? -4.193 -0.140 6.420 1.00 93.56 81 ALA A C 1
ATOM 624 O O . ALA A 1 81 ? -3.847 -1.052 7.173 1.00 93.56 81 ALA A O 1
ATOM 625 N N . SER A 1 82 ? -5.274 0.610 6.665 1.00 93.62 82 SER A N 1
ATOM 626 C CA . SER A 1 82 ? -6.125 0.426 7.847 1.00 93.62 82 SER A CA 1
ATOM 627 C C . SER A 1 82 ? -6.825 -0.937 7.853 1.00 93.62 82 SER A C 1
ATOM 629 O O . SER A 1 82 ? -6.851 -1.618 8.881 1.00 93.62 82 SER A O 1
ATOM 631 N N . ALA A 1 83 ? -7.372 -1.362 6.710 1.00 94.62 83 ALA A N 1
ATOM 632 C CA . ALA A 1 83 ? -8.037 -2.654 6.578 1.00 94.62 83 ALA A CA 1
ATOM 633 C C . ALA A 1 83 ? -7.058 -3.819 6.791 1.00 94.62 83 ALA A C 1
ATOM 635 O O . ALA A 1 83 ? -7.354 -4.733 7.560 1.00 94.62 83 ALA A O 1
ATOM 636 N N . LEU A 1 84 ? -5.861 -3.745 6.202 1.00 94.06 84 LEU A N 1
ATOM 637 C CA . LEU A 1 84 ? -4.803 -4.741 6.384 1.00 94.06 84 LEU A CA 1
ATOM 638 C C . LEU A 1 84 ? -4.301 -4.796 7.831 1.00 94.06 84 LEU A C 1
ATOM 640 O O . LEU A 1 84 ? -4.114 -5.888 8.364 1.00 94.06 84 LEU A O 1
ATOM 644 N N . GLN A 1 85 ? -4.133 -3.648 8.494 1.00 92.19 85 GLN A N 1
ATOM 645 C CA . GLN A 1 85 ? -3.720 -3.587 9.901 1.00 92.19 85 GLN A CA 1
ATOM 646 C C . GLN A 1 85 ? -4.732 -4.296 10.816 1.00 92.19 85 GLN A C 1
ATOM 648 O O . GLN A 1 85 ? -4.333 -4.985 11.755 1.00 92.19 85 GLN A O 1
ATOM 653 N N . LYS A 1 86 ? -6.034 -4.166 10.523 1.00 92.12 86 LYS A N 1
ATOM 654 C CA . LYS A 1 86 ? -7.123 -4.789 11.294 1.00 92.12 86 LYS A CA 1
ATOM 655 C C . LYS A 1 86 ? -7.298 -6.276 10.985 1.00 92.12 86 LYS A C 1
ATOM 657 O O . LYS A 1 86 ? -7.400 -7.076 11.907 1.00 92.12 86 LYS A O 1
ATOM 662 N N . ALA A 1 87 ? -7.336 -6.645 9.707 1.00 90.56 87 ALA A N 1
ATOM 663 C CA . ALA A 1 87 ? -7.608 -8.017 9.274 1.00 90.56 87 ALA A CA 1
ATOM 664 C C . ALA A 1 87 ? -6.387 -8.936 9.409 1.00 90.56 87 ALA A C 1
ATOM 666 O O . ALA A 1 87 ? -6.513 -10.144 9.584 1.00 90.56 87 ALA A O 1
ATOM 667 N N . GLY A 1 88 ? -5.190 -8.362 9.300 1.00 82.94 88 GLY A N 1
ATOM 668 C CA . GLY A 1 88 ? -3.960 -9.117 9.165 1.00 82.94 88 GLY A CA 1
ATOM 669 C C . GLY A 1 88 ? -3.195 -9.351 10.461 1.00 82.94 88 GLY A C 1
ATOM 670 O O . GLY A 1 88 ? -2.174 -10.021 10.381 1.00 82.94 88 GLY A O 1
ATOM 671 N N . SER A 1 89 ? -3.614 -8.823 11.617 1.00 86.31 89 SER A N 1
ATOM 672 C CA . SER A 1 89 ? -2.862 -8.940 12.886 1.00 86.31 89 SER A CA 1
ATOM 673 C C . SER A 1 89 ? -1.358 -8.639 12.733 1.00 86.31 89 SER A C 1
ATOM 675 O O . SER A 1 89 ? -0.509 -9.274 13.356 1.00 86.31 89 SER A O 1
ATOM 677 N N . PHE A 1 90 ? -1.013 -7.697 11.852 1.00 88.81 90 PHE A N 1
ATOM 678 C CA . PHE A 1 90 ? 0.368 -7.290 11.626 1.00 88.81 90 PHE A CA 1
ATOM 679 C C . PHE A 1 90 ? 0.826 -6.376 12.763 1.00 88.81 90 PHE A C 1
ATOM 681 O O . PHE A 1 90 ? 0.068 -5.523 13.216 1.00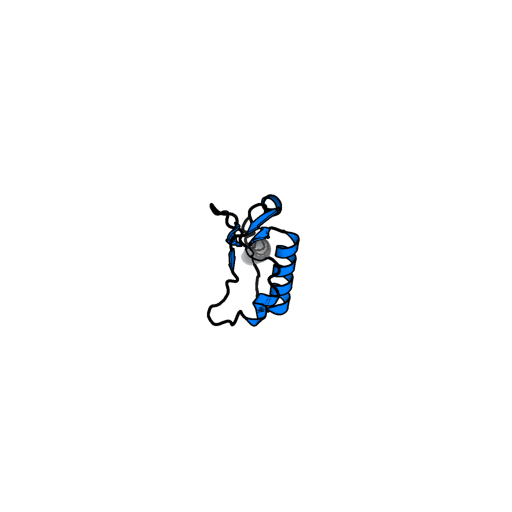 88.81 90 PHE A O 1
ATOM 688 N N . GLN A 1 91 ? 2.085 -6.484 13.189 1.00 89.75 91 GLN A N 1
ATOM 689 C CA . GLN A 1 91 ? 2.636 -5.529 14.160 1.00 89.75 91 GLN A CA 1
ATOM 690 C C . GLN A 1 91 ? 2.711 -4.109 13.583 1.00 89.75 91 GLN A C 1
ATOM 692 O O . GLN A 1 91 ? 2.532 -3.133 14.305 1.00 89.75 91 GLN A O 1
ATOM 697 N N . LYS A 1 92 ? 2.968 -3.998 12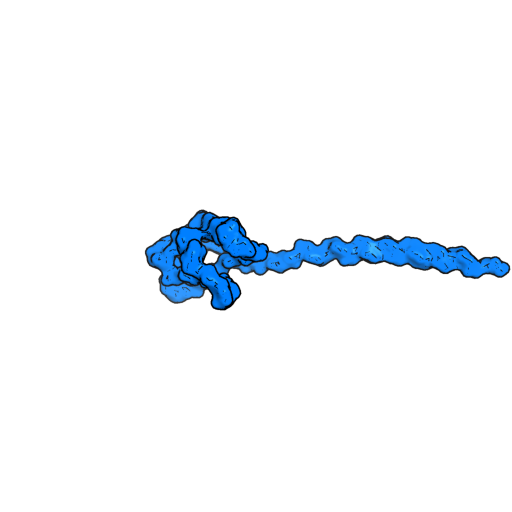.275 1.00 89.12 92 LYS A N 1
ATOM 698 C CA . LYS A 1 92 ? 3.053 -2.729 11.557 1.00 89.12 92 LYS A CA 1
ATOM 699 C C . LYS A 1 92 ? 2.718 -2.938 10.083 1.00 89.12 92 LYS A C 1
ATOM 701 O O . LYS A 1 92 ? 3.258 -3.851 9.461 1.00 89.12 92 LYS A O 1
ATOM 706 N N . VAL A 1 93 ? 1.890 -2.061 9.526 1.00 91.50 93 VAL A N 1
ATOM 707 C CA . VAL A 1 93 ? 1.674 -1.917 8.080 1.00 91.50 93 VAL A CA 1
ATOM 708 C C . VAL A 1 93 ? 2.362 -0.638 7.611 1.00 91.50 93 VAL A C 1
ATOM 710 O O . VAL A 1 93 ? 2.258 0.403 8.256 1.00 91.50 93 VAL A O 1
ATOM 713 N N . GLN A 1 94 ? 3.108 -0.726 6.512 1.00 92.00 94 GLN A N 1
ATOM 714 C CA . GLN A 1 94 ? 3.804 0.403 5.893 1.00 92.00 94 GLN A CA 1
ATOM 715 C C . GLN A 1 94 ? 3.489 0.419 4.405 1.00 92.00 94 GLN A C 1
ATOM 717 O O . GLN A 1 94 ? 3.394 -0.639 3.786 1.00 92.00 94 GLN A O 1
ATOM 722 N N . VAL A 1 95 ? 3.356 1.618 3.845 1.00 92.12 95 VAL A N 1
ATOM 723 C CA . VAL A 1 95 ? 3.145 1.813 2.412 1.00 92.12 95 VAL A CA 1
ATOM 724 C C . VAL A 1 95 ? 4.380 2.477 1.836 1.00 92.12 95 VAL A C 1
ATOM 726 O O . VAL A 1 95 ? 4.848 3.488 2.359 1.00 92.12 95 VAL A O 1
ATOM 729 N N . THR A 1 96 ? 4.893 1.912 0.750 1.00 92.25 96 THR A N 1
ATOM 730 C CA . THR A 1 96 ? 5.983 2.510 -0.017 1.00 92.25 96 THR A CA 1
ATOM 731 C C . THR A 1 96 ? 5.454 2.854 -1.394 1.00 92.25 96 THR A C 1
ATOM 733 O O . THR A 1 96 ? 4.757 2.054 -1.994 1.00 92.25 96 THR A O 1
ATOM 736 N N . VAL A 1 97 ? 5.759 4.051 -1.883 1.00 92.56 97 VAL A N 1
ATOM 737 C CA . VAL A 1 97 ? 5.411 4.457 -3.246 1.00 92.56 97 VAL A CA 1
ATOM 738 C C . VAL A 1 97 ? 6.712 4.760 -3.967 1.00 92.56 97 VAL A C 1
ATOM 740 O O . VAL A 1 97 ? 7.515 5.564 -3.493 1.00 92.56 97 VAL A O 1
ATOM 743 N N . GLN A 1 98 ? 6.938 4.076 -5.081 1.00 92.19 98 GLN A N 1
ATOM 744 C CA . GLN A 1 98 ? 8.135 4.186 -5.900 1.00 92.19 98 GLN A CA 1
ATOM 745 C C . GLN A 1 98 ? 7.761 4.738 -7.274 1.00 92.19 98 GLN A C 1
ATOM 747 O O . GLN A 1 98 ? 7.011 4.095 -8.011 1.00 92.19 98 GLN A O 1
ATOM 752 N N . PRO A 1 99 ? 8.270 5.929 -7.628 1.00 92.25 99 PRO A N 1
ATOM 753 C CA . PRO A 1 99 ? 8.162 6.438 -8.985 1.00 92.25 99 PRO A CA 1
ATOM 754 C C . PRO A 1 99 ? 8.945 5.563 -9.966 1.00 92.25 99 PRO A C 1
ATOM 756 O O . PRO A 1 99 ? 10.109 5.239 -9.734 1.00 92.25 99 PRO A O 1
ATOM 759 N N . GLU A 1 100 ? 8.313 5.227 -11.083 1.00 92.06 100 GLU A N 1
ATOM 760 C CA . GLU A 1 100 ? 8.879 4.479 -12.202 1.00 92.06 100 GLU A CA 1
ATOM 761 C C . GLU A 1 100 ? 8.643 5.241 -13.513 1.00 92.06 100 GLU A C 1
ATOM 763 O O . GLU A 1 100 ? 7.802 6.135 -13.600 1.00 92.06 100 GLU A O 1
ATOM 768 N N . VAL A 1 101 ? 9.348 4.853 -14.580 1.00 90.38 101 VAL A N 1
ATOM 769 C CA . VAL A 1 101 ? 9.197 5.475 -15.911 1.00 90.38 101 VAL A CA 1
ATOM 770 C C . VAL A 1 101 ? 7.762 5.420 -16.451 1.00 90.38 101 VAL A C 1
ATOM 772 O O . VAL A 1 101 ? 7.364 6.284 -17.225 1.00 90.38 101 VAL A O 1
ATOM 775 N N . SER A 1 102 ? 6.983 4.413 -16.048 1.00 90.56 102 SER A N 1
ATOM 776 C CA . SER A 1 102 ? 5.625 4.169 -16.547 1.00 90.56 102 SER A CA 1
ATOM 777 C C . SER A 1 102 ? 4.517 4.595 -15.573 1.00 90.56 102 SER A C 1
ATOM 779 O O . SER A 1 102 ? 3.336 4.421 -15.884 1.00 90.56 102 SER A O 1
ATOM 781 N N . GLY A 1 103 ? 4.869 5.142 -14.405 1.00 93.69 103 GLY A N 1
ATOM 782 C CA . GLY A 1 103 ? 3.915 5.533 -13.369 1.00 93.69 103 GLY A CA 1
ATOM 783 C C . GLY A 1 103 ? 4.426 5.225 -11.967 1.00 93.69 103 GLY A C 1
ATOM 784 O O . GLY A 1 103 ? 5.583 5.485 -11.654 1.00 93.69 103 GLY A O 1
ATOM 785 N N . LEU A 1 104 ? 3.556 4.694 -11.114 1.00 95.06 104 LEU A N 1
ATOM 786 C CA . LEU A 1 104 ? 3.853 4.433 -9.710 1.00 95.06 104 LEU A CA 1
ATOM 787 C C . LEU A 1 104 ? 3.732 2.954 -9.372 1.00 95.06 104 LEU A C 1
ATOM 789 O O . LEU A 1 104 ? 2.711 2.326 -9.658 1.00 95.06 104 LEU A O 1
ATOM 793 N N . ARG A 1 105 ? 4.732 2.438 -8.664 1.00 95.31 105 ARG A N 1
ATOM 794 C CA . ARG A 1 105 ? 4.659 1.150 -7.986 1.00 95.31 105 ARG A CA 1
ATOM 795 C C . ARG A 1 105 ? 4.364 1.362 -6.511 1.00 95.31 105 ARG A C 1
ATOM 797 O O . ARG A 1 105 ? 5.019 2.171 -5.853 1.00 95.31 105 ARG A O 1
ATOM 804 N N . VAL A 1 106 ? 3.369 0.636 -6.019 1.00 92.56 106 VAL A N 1
ATOM 805 C CA . VAL A 1 106 ? 2.918 0.661 -4.623 1.00 92.56 106 VAL A CA 1
ATOM 806 C C . VAL A 1 106 ? 3.154 -0.694 -3.972 1.00 92.56 106 VAL A C 1
ATOM 808 O O . VAL A 1 106 ? 2.882 -1.723 -4.634 1.00 92.56 106 VAL A O 1
#

Foldseek 3Di:
DPDPPVVVVVVVVVVVVVVVVPPPPPCPDPPPQDPLVVQFFWAEQEEDDDDDPVDDCVVLVVLQQDGHRGRDDPVSVVSSLVSCVVPVVDPHGDDHWDDDPRTIYD